Protein AF-A0A067DSA4-F1 (afdb_monomer_lite)

Structure (mmCIF, N/CA/C/O backbone):
data_AF-A0A067DSA4-F1
#
_entry.id   AF-A0A067DSA4-F1
#
loop_
_atom_site.group_PDB
_atom_site.id
_atom_site.type_symbol
_atom_site.label_atom_id
_atom_site.label_alt_id
_atom_site.label_comp_id
_atom_site.label_asym_id
_atom_site.label_entity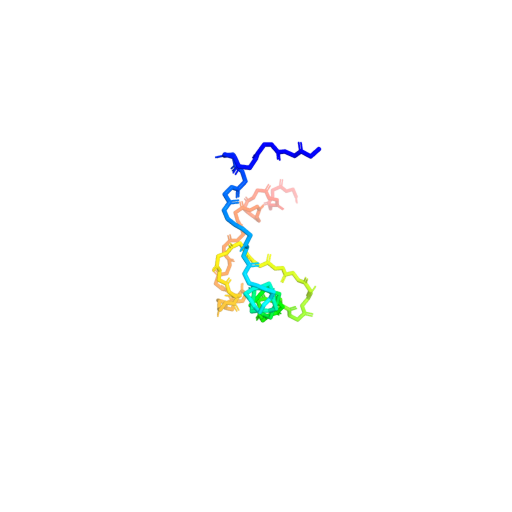_id
_atom_site.label_seq_id
_atom_site.pdbx_PDB_ins_code
_atom_site.Cartn_x
_atom_site.Cartn_y
_atom_site.Cartn_z
_atom_site.occupancy
_atom_site.B_iso_or_equiv
_atom_site.auth_seq_id
_atom_site.auth_comp_id
_atom_site.auth_asym_id
_atom_site.auth_atom_id
_atom_site.pdbx_PDB_model_num
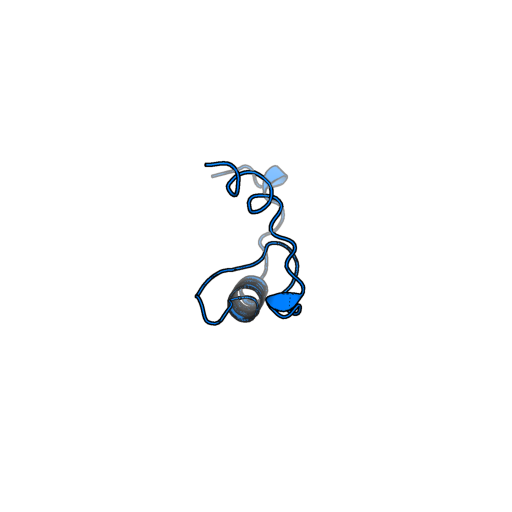ATOM 1 N N . MET A 1 1 ? -0.948 0.579 25.516 1.00 80.62 1 MET A N 1
ATOM 2 C CA . MET A 1 1 ? -1.962 1.149 24.600 1.00 80.62 1 MET A CA 1
ATOM 3 C C . MET A 1 1 ? -1.628 2.617 24.412 1.00 80.62 1 MET A C 1
ATOM 5 O O . MET A 1 1 ? -1.325 3.257 25.412 1.00 80.62 1 MET A O 1
ATOM 9 N N . MET A 1 2 ? -1.593 3.122 23.173 1.00 88.00 2 MET A N 1
ATOM 10 C CA . MET A 1 2 ? -1.374 4.557 22.938 1.00 88.00 2 MET A CA 1
ATOM 11 C C . MET A 1 2 ? -2.617 5.358 23.377 1.00 88.00 2 MET A C 1
ATOM 13 O O . MET A 1 2 ? -3.724 4.842 23.214 1.00 88.00 2 MET A O 1
ATOM 17 N N . PRO A 1 3 ? -2.459 6.573 23.939 1.00 89.88 3 PRO A N 1
ATOM 18 C CA . PRO A 1 3 ? -3.580 7.423 24.347 1.00 89.88 3 PRO A CA 1
ATOM 19 C C . PRO A 1 3 ? -4.552 7.710 23.197 1.00 89.88 3 PRO A C 1
ATOM 21 O O . PRO A 1 3 ? -4.122 8.061 22.100 1.00 89.88 3 PRO A O 1
ATOM 24 N N . SER A 1 4 ? -5.859 7.612 23.448 1.00 84.69 4 SER A N 1
ATOM 25 C CA . SER A 1 4 ? -6.907 7.820 22.433 1.00 84.69 4 SER A CA 1
ATOM 26 C C . SER A 1 4 ? -6.882 9.216 21.806 1.00 84.69 4 SER A C 1
ATOM 28 O O . SER A 1 4 ? -7.207 9.361 20.636 1.00 84.69 4 SER A O 1
ATOM 30 N N . GLU A 1 5 ? -6.417 10.222 22.548 1.00 90.06 5 GLU A N 1
ATOM 31 C CA . GLU A 1 5 ? -6.193 11.590 22.054 1.00 90.06 5 GLU A CA 1
ATOM 32 C C . GLU A 1 5 ? -5.147 11.653 20.927 1.00 90.06 5 GLU A C 1
ATOM 34 O O . GLU A 1 5 ? -5.200 12.541 20.083 1.00 90.06 5 GLU A O 1
ATOM 39 N N . ILE A 1 6 ? -4.205 10.704 20.901 1.00 92.00 6 ILE A N 1
ATOM 40 C CA . ILE A 1 6 ? -3.137 10.615 19.895 1.00 92.00 6 ILE A CA 1
ATOM 41 C C . ILE A 1 6 ? -3.576 9.748 18.711 1.00 92.00 6 ILE A C 1
ATOM 43 O O . ILE A 1 6 ? -3.251 10.051 17.567 1.00 92.00 6 ILE A O 1
ATOM 47 N N . VAL A 1 7 ? -4.288 8.649 18.981 1.00 88.62 7 VAL A N 1
ATOM 48 C CA . VAL A 1 7 ? -4.688 7.671 17.951 1.00 88.62 7 VAL A CA 1
ATOM 49 C C . VAL A 1 7 ? -5.934 8.124 17.183 1.00 88.62 7 VAL A C 1
ATOM 51 O O . VAL A 1 7 ? -6.118 7.727 16.034 1.00 88.62 7 VAL A O 1
ATOM 54 N N . GLY A 1 8 ? -6.767 8.967 17.795 1.00 88.94 8 GLY A N 1
ATOM 55 C CA . GLY A 1 8 ? -8.042 9.396 17.234 1.00 88.94 8 GLY A CA 1
ATOM 56 C C . GLY A 1 8 ? -9.114 8.306 17.287 1.00 88.94 8 GLY A C 1
ATOM 57 O O . GLY A 1 8 ? -8.993 7.302 17.996 1.00 88.94 8 GLY A O 1
ATOM 58 N N . GLU A 1 9 ? -10.197 8.529 16.545 1.00 89.62 9 GLU A N 1
ATOM 59 C CA . GLU A 1 9 ? -11.297 7.574 16.442 1.00 89.62 9 GLU A CA 1
ATOM 60 C C . GLU A 1 9 ? -10.885 6.323 15.664 1.00 89.62 9 GLU A C 1
ATOM 62 O O . GLU A 1 9 ? -10.117 6.366 14.699 1.00 89.62 9 GLU A O 1
ATOM 67 N N . LYS A 1 10 ? -11.422 5.176 16.087 1.00 86.88 10 LYS A N 1
ATOM 68 C CA . LYS A 1 10 ? -11.176 3.910 15.407 1.00 86.88 10 LYS A CA 1
ATOM 69 C C . LYS A 1 10 ? -11.808 3.952 14.015 1.00 86.88 10 LYS A C 1
ATOM 71 O O . LYS A 1 10 ? -12.995 4.212 13.880 1.00 86.88 10 LYS A O 1
ATOM 76 N N . MET A 1 11 ? -11.013 3.642 12.997 1.00 89.38 11 MET A N 1
ATOM 77 C CA . MET A 1 11 ? -11.488 3.548 11.620 1.00 89.38 11 MET A CA 1
ATOM 78 C C . MET A 1 11 ? -12.341 2.289 11.394 1.00 89.38 11 MET A C 1
ATOM 80 O O . MET A 1 11 ? -12.054 1.233 11.968 1.00 89.38 11 MET A O 1
ATOM 84 N N . GLU A 1 12 ? -13.332 2.398 10.506 1.00 94.69 12 GLU A N 1
ATOM 85 C CA . GLU A 1 12 ? -14.136 1.262 10.047 1.00 94.69 12 GLU A CA 1
ATOM 86 C C . GLU A 1 12 ? -13.260 0.165 9.405 1.00 94.69 12 GLU A C 1
ATOM 88 O O . GLU A 1 12 ? -12.364 0.491 8.609 1.00 94.69 12 GLU A O 1
ATOM 93 N N . PRO A 1 13 ? -13.492 -1.126 9.723 1.00 93.62 13 PRO A N 1
ATOM 94 C CA . PRO A 1 13 ? -12.741 -2.257 9.170 1.00 93.62 13 PRO A CA 1
ATOM 95 C C . PRO A 1 13 ? -12.624 -2.249 7.641 1.00 93.62 13 PRO A C 1
ATOM 97 O O . PRO A 1 13 ? -11.569 -2.569 7.094 1.00 93.62 13 PRO A O 1
ATOM 100 N N . GLU A 1 14 ? -13.677 -1.829 6.949 1.00 96.31 14 GLU A N 1
ATOM 101 C CA . GLU A 1 14 ? -13.788 -1.805 5.491 1.00 96.31 14 GLU A CA 1
ATOM 102 C C . GLU A 1 14 ? -12.701 -0.942 4.850 1.00 96.31 14 GLU A C 1
ATOM 104 O O . GLU A 1 14 ? -12.098 -1.335 3.851 1.00 96.31 14 GLU A O 1
ATOM 109 N N . ARG A 1 15 ? -12.345 0.179 5.487 1.00 94.38 15 ARG A N 1
ATOM 110 C CA . ARG A 1 15 ? -11.293 1.070 4.980 1.00 94.38 15 ARG A CA 1
ATOM 111 C C . ARG A 1 15 ? -9.908 0.430 5.033 1.00 94.38 15 ARG A C 1
ATOM 113 O O . ARG A 1 15 ? -9.038 0.801 4.246 1.00 94.38 15 ARG A O 1
ATOM 120 N N . PHE A 1 16 ? -9.687 -0.534 5.930 1.00 94.44 16 PHE A N 1
ATOM 121 C CA . PHE A 1 16 ? -8.453 -1.319 5.924 1.00 94.44 16 PHE A CA 1
ATOM 122 C C . PHE A 1 16 ? -8.414 -2.281 4.737 1.00 94.44 16 PHE A C 1
ATOM 124 O O . PHE A 1 16 ? -7.362 -2.411 4.113 1.00 94.44 16 PHE A O 1
ATOM 131 N N . TYR A 1 17 ? -9.538 -2.913 4.387 1.00 95.75 17 TYR A N 1
ATOM 132 C CA . TYR A 1 17 ? -9.609 -3.766 3.198 1.00 95.75 17 TYR A CA 1
ATOM 133 C C . TYR A 1 17 ? -9.375 -2.961 1.919 1.00 95.75 17 TYR A C 1
ATOM 135 O O . TYR A 1 17 ? -8.587 -3.385 1.074 1.00 95.75 17 TYR A O 1
ATOM 143 N N . ASP A 1 18 ? -9.961 -1.768 1.815 1.00 96.25 18 ASP A N 1
ATOM 144 C CA . ASP A 1 18 ? -9.726 -0.862 0.687 1.00 96.25 18 ASP A CA 1
ATOM 145 C C . ASP A 1 18 ? -8.248 -0.466 0.569 1.00 96.25 18 ASP A C 1
ATOM 147 O O . ASP A 1 18 ? -7.672 -0.520 -0.519 1.00 96.25 18 ASP A O 1
ATOM 151 N N . ALA A 1 19 ? -7.603 -0.126 1.690 1.00 94.00 19 ALA A N 1
ATOM 152 C CA . ALA A 1 19 ? -6.182 0.216 1.713 1.00 94.00 19 ALA A CA 1
ATOM 153 C C . ALA A 1 19 ? -5.292 -0.961 1.280 1.00 94.00 19 ALA A C 1
ATOM 155 O O . ALA A 1 19 ? -4.353 -0.776 0.502 1.00 94.00 19 ALA A O 1
ATOM 156 N N . VAL A 1 20 ? -5.594 -2.178 1.743 1.00 94.19 20 VAL A N 1
ATOM 157 C CA . VAL A 1 20 ? -4.869 -3.393 1.344 1.00 94.19 20 VAL A CA 1
ATOM 158 C C . VAL A 1 20 ? -5.050 -3.664 -0.149 1.00 94.19 20 VAL A C 1
ATOM 160 O O . VAL A 1 20 ? -4.062 -3.884 -0.849 1.00 94.19 20 VAL A O 1
ATOM 163 N N . ASN A 1 21 ? -6.281 -3.584 -0.658 1.00 94.31 21 ASN A N 1
ATOM 164 C CA . ASN A 1 21 ? -6.573 -3.762 -2.081 1.00 94.31 21 ASN A CA 1
ATOM 165 C C . ASN A 1 21 ? -5.828 -2.734 -2.943 1.00 94.31 21 ASN A C 1
ATOM 167 O O . ASN A 1 21 ? -5.248 -3.093 -3.969 1.00 94.31 21 ASN A O 1
ATOM 171 N N . TYR A 1 22 ? -5.787 -1.473 -2.505 1.00 91.56 22 TYR A N 1
ATOM 172 C CA . TYR A 1 22 ? -5.039 -0.420 -3.184 1.00 91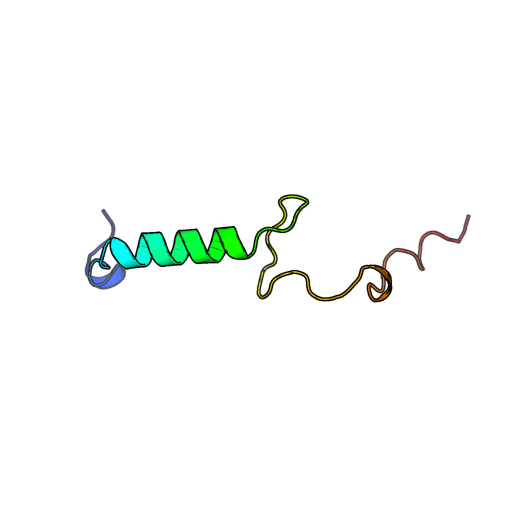.56 22 TYR A CA 1
ATOM 173 C C . TYR A 1 22 ? -3.541 -0.742 -3.256 1.00 91.56 22 TYR A C 1
ATOM 175 O O . TYR A 1 22 ? -2.967 -0.722 -4.344 1.00 91.56 22 TYR A O 1
ATOM 183 N N . ILE A 1 23 ? -2.911 -1.109 -2.134 1.00 90.75 23 ILE A N 1
ATOM 184 C CA . ILE A 1 23 ? -1.480 -1.456 -2.097 1.00 90.75 23 ILE A CA 1
ATOM 185 C C . ILE A 1 23 ? -1.173 -2.645 -3.012 1.00 90.75 23 ILE A C 1
ATOM 187 O O . ILE A 1 23 ? -0.207 -2.594 -3.773 1.00 90.75 23 ILE A O 1
ATOM 191 N N . LEU A 1 24 ? -2.008 -3.685 -2.984 1.00 90.50 24 LEU A N 1
ATOM 192 C CA . LEU A 1 24 ? -1.845 -4.855 -3.850 1.00 90.50 24 LEU A CA 1
ATOM 193 C C . LEU A 1 24 ? -1.977 -4.493 -5.335 1.00 90.50 24 LEU A C 1
ATOM 195 O O . LEU A 1 24 ? -1.212 -4.997 -6.152 1.00 90.50 24 LEU A O 1
ATOM 199 N N . SER A 1 25 ? -2.875 -3.569 -5.688 1.00 88.88 25 SER A N 1
ATOM 200 C CA . SER A 1 25 ? -3.026 -3.098 -7.073 1.00 88.88 25 SER A CA 1
ATOM 201 C C . SER A 1 25 ? -1.804 -2.336 -7.608 1.00 88.88 25 SER A C 1
ATOM 203 O O . SER A 1 25 ? -1.632 -2.226 -8.821 1.00 88.88 25 SER A O 1
ATOM 205 N N . MET A 1 26 ? -0.943 -1.814 -6.725 1.00 89.31 26 MET A N 1
ATOM 206 C CA . MET A 1 26 ? 0.281 -1.102 -7.110 1.00 89.31 26 MET A CA 1
ATOM 207 C C . MET A 1 26 ? 1.484 -2.024 -7.335 1.00 89.31 26 MET A C 1
ATOM 209 O O . MET A 1 26 ? 2.519 -1.559 -7.824 1.00 89.31 26 MET A O 1
ATOM 213 N N . GLN A 1 27 ? 1.388 -3.299 -6.955 1.00 87.94 27 GLN A N 1
ATOM 214 C CA . GLN A 1 27 ? 2.494 -4.238 -7.069 1.00 87.94 27 GLN A CA 1
ATOM 215 C C . GLN A 1 27 ? 2.828 -4.508 -8.543 1.00 87.94 27 GLN A C 1
ATOM 217 O O . GLN A 1 27 ? 1.956 -4.811 -9.355 1.00 87.94 27 GLN A O 1
ATOM 222 N N . SER A 1 28 ? 4.108 -4.400 -8.903 1.00 83.31 28 SER A N 1
ATOM 223 C CA . SER A 1 28 ? 4.581 -4.767 -10.239 1.00 83.31 28 SER A CA 1
ATOM 224 C C . SER A 1 28 ? 4.642 -6.286 -10.415 1.00 83.31 28 SER A C 1
ATOM 226 O O . SER A 1 28 ? 4.704 -7.035 -9.443 1.00 83.31 28 SER A O 1
ATOM 228 N N . GLU A 1 29 ? 4.751 -6.751 -11.662 1.00 83.12 29 GLU A N 1
ATOM 229 C CA . GLU A 1 29 ? 4.976 -8.174 -11.980 1.00 83.12 29 GLU A CA 1
ATOM 230 C C . GLU A 1 29 ? 6.221 -8.754 -11.288 1.00 83.12 29 GLU A C 1
ATOM 232 O O . GLU A 1 29 ? 6.274 -9.930 -10.946 1.00 83.12 29 GLU A O 1
ATOM 237 N N . THR A 1 30 ? 7.227 -7.913 -11.033 1.00 84.44 30 THR A N 1
ATOM 238 C CA . THR A 1 30 ? 8.452 -8.284 -10.310 1.00 84.44 30 THR A CA 1
ATOM 239 C C . THR A 1 30 ? 8.290 -8.275 -8.786 1.00 84.44 30 THR A C 1
ATOM 241 O O . THR A 1 30 ? 9.268 -8.473 -8.069 1.00 84.44 30 THR A O 1
ATOM 244 N N . GLY A 1 31 ? 7.092 -7.980 -8.278 1.00 84.25 31 GLY A N 1
ATOM 245 C CA . GLY A 1 31 ? 6.765 -7.929 -6.854 1.00 84.25 31 GLY A CA 1
ATOM 246 C C . GLY A 1 31 ? 7.132 -6.624 -6.139 1.00 84.25 31 GLY A C 1
ATOM 247 O O . GLY A 1 31 ? 6.894 -6.520 -4.937 1.00 84.25 31 GLY A O 1
ATOM 248 N N . GLY A 1 32 ? 7.695 -5.635 -6.842 1.00 85.00 32 GLY A N 1
ATOM 249 C CA . GLY A 1 32 ? 8.075 -4.343 -6.268 1.00 85.00 32 GLY A CA 1
ATOM 250 C C . GLY A 1 32 ? 6.882 -3.397 -6.135 1.00 85.00 32 GLY A C 1
ATOM 251 O O . GLY A 1 32 ? 5.988 -3.403 -6.977 1.00 85.00 32 GLY A O 1
ATOM 252 N N . VAL A 1 33 ? 6.881 -2.555 -5.100 1.00 85.31 33 VAL A N 1
ATOM 253 C CA . VAL A 1 33 ? 5.827 -1.554 -4.872 1.00 85.31 33 VAL A CA 1
ATOM 254 C C . VAL A 1 33 ? 6.440 -0.153 -4.984 1.00 85.31 33 VAL A C 1
ATOM 256 O O . VAL A 1 33 ? 7.384 0.154 -4.252 1.00 85.31 33 VAL A O 1
ATOM 259 N N . PRO A 1 34 ? 5.969 0.692 -5.915 1.00 82.62 34 PRO A N 1
ATOM 260 C CA . PRO A 1 34 ? 6.448 2.060 -6.056 1.00 82.62 34 PRO A CA 1
ATOM 261 C C . PRO A 1 34 ? 5.868 2.967 -4.966 1.00 82.62 34 PRO A C 1
ATOM 263 O O . PRO A 1 34 ? 4.810 2.699 -4.408 1.00 82.62 34 PRO A O 1
ATOM 266 N N . ALA A 1 35 ? 6.559 4.071 -4.681 1.00 82.75 35 ALA A N 1
ATOM 267 C CA . ALA A 1 35 ? 6.190 4.953 -3.578 1.00 82.75 35 ALA A CA 1
ATOM 268 C C . ALA A 1 35 ? 4.936 5.815 -3.842 1.00 82.75 35 ALA A C 1
ATOM 270 O O . ALA A 1 35 ? 4.280 6.216 -2.886 1.00 82.75 35 ALA A O 1
ATOM 271 N N . TRP A 1 36 ? 4.597 6.105 -5.107 1.00 78.62 36 TRP A N 1
ATOM 272 C CA . TRP A 1 36 ? 3.527 7.065 -5.445 1.00 78.62 36 TRP A CA 1
ATOM 273 C C . TRP A 1 36 ? 2.569 6.599 -6.547 1.00 78.62 36 TRP A C 1
ATOM 275 O O . TRP A 1 36 ? 1.372 6.827 -6.433 1.00 78.62 36 TRP A O 1
ATOM 285 N N . GLU A 1 37 ? 3.059 5.948 -7.605 1.00 82.62 37 GLU A N 1
ATOM 286 C CA . GLU A 1 37 ? 2.219 5.449 -8.701 1.00 82.62 37 GLU A CA 1
ATOM 287 C C . GLU A 1 37 ? 2.780 4.144 -9.276 1.00 82.62 37 GLU A C 1
ATOM 289 O O . GLU A 1 37 ? 4.006 3.989 -9.305 1.00 82.62 37 GLU A O 1
ATOM 294 N N . PRO A 1 38 ? 1.925 3.241 -9.802 1.00 78.38 38 PRO A N 1
ATOM 295 C CA . PRO A 1 38 ? 2.365 2.067 -10.547 1.00 78.38 38 PRO A CA 1
ATOM 296 C C . PRO A 1 38 ? 3.374 2.427 -11.641 1.00 78.38 38 PRO A C 1
ATOM 298 O O . PRO A 1 38 ? 3.304 3.493 -12.257 1.00 78.38 38 PRO A O 1
ATOM 301 N N . ARG A 1 39 ? 4.300 1.513 -11.932 1.00 76.19 39 ARG A N 1
ATOM 302 C CA . ARG A 1 39 ? 5.262 1.679 -13.028 1.00 76.19 39 ARG A CA 1
ATOM 303 C C . ARG A 1 39 ? 4.511 1.798 -14.361 1.00 76.19 39 ARG A C 1
ATOM 305 O O . ARG A 1 39 ? 4.048 0.800 -14.900 1.00 76.19 39 ARG A O 1
ATOM 312 N N . ARG A 1 40 ? 4.420 3.018 -14.896 1.00 76.69 40 ARG A N 1
ATOM 313 C CA . ARG A 1 40 ? 3.811 3.304 -16.210 1.00 76.69 40 ARG A CA 1
ATOM 314 C C . ARG A 1 40 ? 4.844 3.518 -17.316 1.00 76.69 40 ARG A C 1
ATOM 316 O O . ARG A 1 40 ? 4.553 3.267 -18.480 1.00 76.69 40 ARG A O 1
ATOM 323 N N . ALA A 1 41 ? 6.040 3.991 -16.966 1.00 80.19 41 ALA A N 1
ATOM 324 C CA . ALA A 1 41 ? 7.083 4.268 -17.943 1.00 80.19 41 ALA A CA 1
ATOM 325 C C . ALA A 1 41 ? 7.785 2.966 -18.379 1.00 80.19 41 ALA A C 1
ATOM 327 O O . ALA A 1 41 ? 8.225 2.195 -17.517 1.00 80.19 41 ALA A O 1
ATOM 328 N N . PRO A 1 42 ? 7.918 2.706 -19.691 1.00 76.06 42 PRO A N 1
ATOM 329 C CA . PRO A 1 42 ? 8.725 1.598 -20.185 1.00 76.06 42 PRO A CA 1
ATOM 330 C C . PRO A 1 42 ? 10.207 1.777 -19.823 1.00 76.06 42 PRO A C 1
ATOM 332 O O . PRO A 1 42 ? 10.707 2.896 -19.717 1.00 76.06 42 PRO A O 1
ATOM 335 N N . SER A 1 43 ? 10.930 0.664 -19.675 1.00 76.56 43 SER A N 1
ATOM 336 C CA . SER A 1 43 ? 12.327 0.646 -19.206 1.00 76.56 43 SER A CA 1
ATOM 337 C C . SER A 1 43 ? 13.298 1.454 -20.073 1.00 76.56 43 SER A C 1
ATOM 339 O O . SER A 1 43 ? 14.310 1.927 -19.569 1.00 76.56 43 SER A O 1
ATOM 341 N N . TRP A 1 44 ? 12.996 1.662 -21.358 1.00 78.38 44 TRP A N 1
ATOM 342 C CA . TRP A 1 44 ? 13.829 2.468 -22.258 1.00 78.38 44 TRP A CA 1
ATOM 343 C C . TRP A 1 44 ? 13.803 3.974 -21.944 1.00 78.38 44 TRP A C 1
ATOM 345 O O . TRP A 1 44 ? 14.687 4.693 -22.400 1.00 78.38 44 TRP A O 1
ATOM 355 N N . LEU A 1 45 ? 12.829 4.452 -21.157 1.00 82.44 45 LEU A N 1
ATOM 356 C CA . LEU A 1 45 ? 12.794 5.827 -20.644 1.00 82.44 45 LEU A CA 1
ATOM 357 C C . LEU A 1 45 ? 13.623 6.010 -19.362 1.00 82.44 45 LEU A C 1
ATOM 359 O O . LEU A 1 45 ? 13.801 7.140 -18.907 1.00 82.44 45 LEU A O 1
ATOM 363 N N . GLU A 1 46 ? 14.126 4.931 -18.752 1.00 79.88 46 GLU A N 1
ATOM 364 C CA . GLU A 1 46 ? 14.934 5.029 -17.537 1.00 79.88 46 GLU A CA 1
ATOM 365 C C . GLU A 1 46 ? 16.346 5.539 -17.852 1.00 79.88 46 GLU A C 1
ATOM 367 O O . GLU A 1 46 ? 17.178 4.835 -18.426 1.00 79.88 46 GLU A O 1
ATOM 372 N N . VAL A 1 47 ? 16.666 6.751 -17.397 1.00 78.50 47 VAL A N 1
ATOM 373 C CA . VAL A 1 47 ? 18.045 7.251 -17.406 1.00 78.50 47 VAL A CA 1
ATOM 374 C C . VAL A 1 47 ? 18.769 6.735 -16.160 1.00 78.50 47 VAL A C 1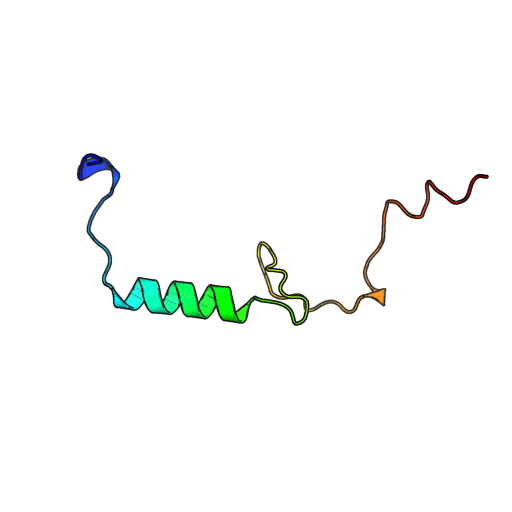
ATO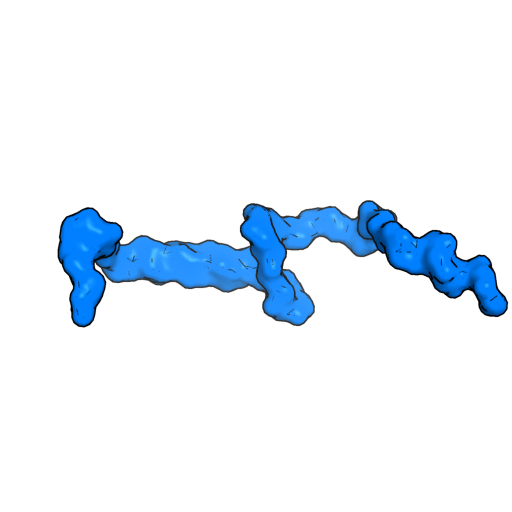M 376 O O . VAL A 1 47 ? 18.601 7.255 -15.057 1.00 78.50 47 VAL A O 1
ATOM 379 N N . LYS A 1 48 ? 19.605 5.701 -16.320 1.00 70.25 48 LYS A N 1
ATOM 380 C CA . LYS A 1 48 ? 20.478 5.201 -15.244 1.00 70.25 48 LYS A CA 1
ATOM 381 C C . LYS A 1 48 ? 21.678 6.132 -15.055 1.00 70.25 48 LYS A C 1
ATOM 383 O O . LYS A 1 48 ? 22.699 5.969 -15.721 1.00 70.25 48 LYS A O 1
ATOM 388 N N . ILE A 1 49 ? 21.588 7.045 -14.087 1.00 65.69 49 ILE A N 1
ATOM 389 C CA . ILE A 1 49 ? 22.673 7.970 -13.696 1.00 65.69 49 ILE A CA 1
ATOM 390 C C . ILE A 1 49 ? 23.970 7.270 -13.229 1.00 65.69 49 ILE A C 1
ATOM 392 O O . ILE A 1 49 ? 25.010 7.905 -13.114 1.00 65.69 49 ILE A O 1
ATOM 396 N N . THR A 1 50 ? 23.940 5.954 -12.989 1.00 54.34 50 THR A N 1
ATOM 397 C CA . THR A 1 50 ? 25.114 5.155 -12.595 1.00 54.34 50 THR A CA 1
ATOM 398 C C . THR A 1 50 ? 25.912 4.614 -13.790 1.00 54.34 50 THR A C 1
ATOM 400 O O . THR A 1 50 ? 27.096 4.325 -13.649 1.00 54.34 50 THR A O 1
ATOM 403 N N . SER A 1 51 ? 25.307 4.489 -14.982 1.00 53.56 51 SER A N 1
ATOM 404 C CA . SER A 1 51 ? 25.979 3.889 -16.153 1.00 53.56 51 SER A CA 1
ATOM 405 C C . SER A 1 51 ? 27.007 4.815 -16.811 1.00 53.56 51 SER A C 1
ATOM 407 O O . SER A 1 51 ? 27.799 4.356 -17.633 1.00 53.56 51 SER A O 1
ATOM 409 N N . THR A 1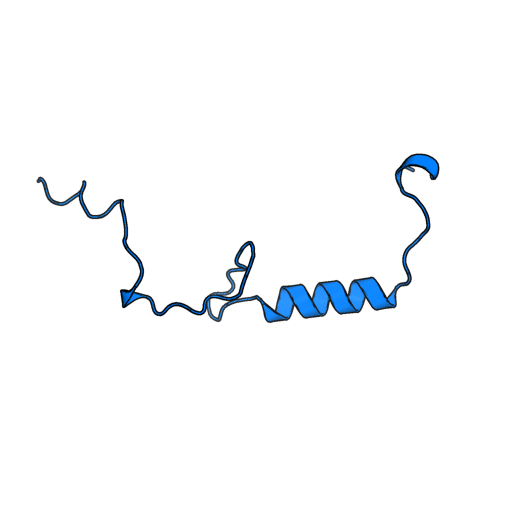 52 ? 27.008 6.106 -16.478 1.00 52.09 52 THR A N 1
ATOM 410 C CA . THR A 1 52 ? 27.979 7.077 -17.002 1.00 52.09 52 THR A CA 1
ATOM 411 C C . THR A 1 52 ? 29.302 7.075 -16.233 1.00 52.09 52 THR A C 1
ATOM 413 O O . THR A 1 52 ? 30.269 7.645 -16.722 1.00 52.09 52 THR A O 1
ATOM 416 N N . TYR A 1 53 ? 29.379 6.408 -15.072 1.00 55.19 53 TYR A N 1
ATOM 417 C CA . TYR A 1 53 ? 30.586 6.360 -14.229 1.00 55.19 53 TYR A CA 1
ATOM 418 C C . TYR A 1 53 ? 31.333 5.013 -14.257 1.00 55.19 53 TYR A C 1
ATOM 420 O O . TYR A 1 53 ? 32.396 4.901 -13.657 1.00 55.19 53 TYR A O 1
ATOM 428 N N . THR A 1 54 ? 30.833 3.999 -14.971 1.00 52.06 54 THR A N 1
ATOM 429 C CA . THR A 1 54 ? 31.456 2.658 -15.059 1.00 52.06 54 THR A CA 1
ATOM 430 C C . THR A 1 54 ? 31.828 2.248 -16.487 1.00 52.06 54 THR A C 1
ATOM 432 O O . THR A 1 54 ? 31.894 1.064 -16.807 1.00 52.06 54 THR A O 1
ATOM 435 N N . LYS A 1 55 ? 32.101 3.224 -17.359 1.00 48.12 55 LYS A N 1
ATOM 436 C CA . LYS A 1 55 ? 32.695 3.004 -18.689 1.00 48.12 55 LYS A CA 1
ATOM 437 C C . LYS A 1 55 ? 34.043 3.723 -18.824 1.00 48.12 55 LYS A C 1
ATOM 439 O O . LYS A 1 55 ? 34.311 4.374 -19.823 1.00 48.12 55 LYS A O 1
ATOM 444 N N . SER A 1 56 ? 34.867 3.612 -17.786 1.00 46.62 56 SER A N 1
ATOM 445 C CA . SER A 1 56 ? 36.258 4.070 -17.788 1.00 46.62 56 SER A CA 1
ATOM 446 C C . SER A 1 56 ? 37.132 3.084 -17.018 1.00 46.62 56 SER A C 1
ATOM 448 O O . SER A 1 56 ? 37.665 3.459 -15.986 1.00 46.62 56 SER A O 1
ATOM 450 N N . PHE A 1 57 ? 37.208 1.836 -17.488 1.00 48.38 57 PHE A N 1
ATOM 451 C CA . PHE A 1 57 ? 38.376 0.944 -17.440 1.00 48.38 57 PHE A CA 1
ATOM 452 C C . PHE A 1 57 ? 38.211 -0.107 -18.539 1.00 48.38 57 PHE A C 1
ATOM 454 O O . PHE A 1 57 ? 37.073 -0.612 -18.688 1.00 48.38 57 PHE A O 1
#

Foldseek 3Di:
DDDCVVVDDDDDPVVVVVVVVVQVVQQDPVRDHDDPHRPPDDPVPDDDPVVVPPPPD

InterPro domains:
  IPR018333 Squalene cyclase [PTHR11764] (1-47)

Radius of gyration: 19.93 Å; chains: 1; bounding box: 52×20×47 Å

Sequence (57 aa):
MMPSEIVGEKMEPERFYDAVNYILSMQSETGGVPAWEPRRAPSWLEVKITSTYTKSF

Organism: Citrus sinensis (NCBI:txid2711)

Secondary structure (DSSP, 8-state):
---HHHH-SPPPHHHHHHHHHHHHHT--TTS---SSS---S-GGG---TTTTSS---

pLDDT: mean 81.0, std 13.7, range [46.62, 96.31]